Protein AF-A0AAV0QI56-F1 (afdb_monomer_lite)

Secondary structure (DSSP, 8-state):
--S-HHHHHHH-GGGGGS-IIIIIHHHHHHHHHTT----HHHHHHS-HHHHHHHHHHHHHHHHHHHHHHT--

Radius of gyration: 14.06 Å; chains: 1; bounding box: 34×17×40 Å

Foldseek 3Di:
DPDDVVVLCVVPVCVVVDDVVPAQVVLVVVCVVLVHDDRSVRRRVDDPVVNVVVSVVRSVVVVVVVVVVVVD

pLDDT: mean 83.98, std 15.81, range [47.31, 97.94]

InterPro domains:
  IPR003690 Transcription termination factor, mitochondrial/chloroplastic [PF02536] (5-52)
  IPR038538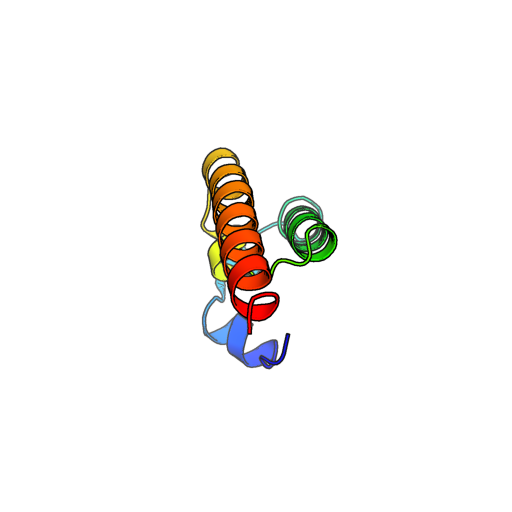 MTERF superfamily, mitochondrial/chloroplastic [G3DSA:1.25.70.10] (1-58)

Organism: NCBI:txid586396

Structure (mmCIF, N/CA/C/O backbone):
data_AF-A0AAV0QI56-F1
#
_entry.id   AF-A0AAV0QI56-F1
#
loop_
_atom_site.group_PDB
_atom_site.id
_atom_site.type_symbol
_atom_site.label_atom_id
_atom_site.label_alt_id
_atom_site.label_comp_id
_atom_site.label_asym_id
_atom_site.label_entity_id
_atom_site.label_seq_id
_atom_site.pdbx_PDB_ins_code
_atom_site.Cartn_x
_atom_site.Cartn_y
_atom_site.Cartn_z
_atom_site.occupancy
_atom_site.B_iso_or_equiv
_atom_site.auth_seq_id
_atom_site.auth_comp_id
_atom_site.auth_asym_id
_atom_site.auth_atom_id
_atom_site.pdbx_PDB_model_num
ATOM 1 N N . MET A 1 1 ? -12.764 -5.880 0.001 1.00 50.25 1 MET A N 1
ATOM 2 C CA . MET A 1 1 ? -12.352 -6.402 -1.328 1.00 50.25 1 MET A CA 1
ATOM 3 C C . MET A 1 1 ? -13.572 -6.759 -2.176 1.00 50.25 1 MET A C 1
ATOM 5 O O . MET A 1 1 ? -14.089 -7.859 -2.065 1.00 50.25 1 MET A O 1
ATOM 9 N N . GLY A 1 2 ? -14.073 -5.816 -2.976 1.00 55.69 2 GLY A N 1
ATOM 10 C CA . GLY A 1 2 ? -15.240 -6.019 -3.853 1.00 55.69 2 GLY A CA 1
ATOM 11 C C . GLY A 1 2 ? -15.150 -5.215 -5.150 1.00 55.69 2 GLY A C 1
ATOM 12 O O . GLY A 1 2 ? -16.171 -4.864 -5.725 1.00 55.69 2 GLY A O 1
ATOM 13 N N . LYS A 1 3 ? -13.931 -4.850 -5.560 1.00 61.72 3 LYS A N 1
ATOM 14 C CA . LYS A 1 3 ? -13.686 -4.154 -6.822 1.00 61.72 3 LYS A CA 1
ATOM 15 C C . LYS A 1 3 ? -13.203 -5.181 -7.830 1.00 61.72 3 LYS A C 1
ATOM 17 O O . LYS A 1 3 ? -12.322 -5.978 -7.508 1.00 61.72 3 LYS A O 1
ATOM 22 N N . ASP A 1 4 ? -13.788 -5.166 -9.019 1.00 76.56 4 ASP A N 1
ATOM 23 C CA . ASP A 1 4 ? -13.329 -6.000 -10.120 1.00 76.56 4 ASP A CA 1
ATOM 24 C C . ASP A 1 4 ? -11.874 -5.645 -10.428 1.00 76.56 4 ASP A C 1
ATOM 26 O O . ASP A 1 4 ? -11.564 -4.507 -10.783 1.00 76.56 4 ASP A O 1
ATOM 30 N N . GLY A 1 5 ? -10.964 -6.615 -10.302 1.00 73.06 5 GLY A N 1
ATOM 31 C CA . GLY A 1 5 ? -9.533 -6.374 -10.518 1.00 73.06 5 GLY A CA 1
ATOM 32 C C . GLY A 1 5 ? -9.225 -5.811 -11.912 1.00 73.06 5 GLY A C 1
ATOM 33 O O . GLY A 1 5 ? -8.255 -5.081 -12.086 1.00 73.06 5 GLY A O 1
ATOM 34 N N . ALA A 1 6 ? -10.083 -6.084 -12.900 1.00 79.88 6 ALA A N 1
ATOM 35 C CA . ALA A 1 6 ? -9.988 -5.496 -14.232 1.00 79.88 6 ALA A CA 1
ATOM 36 C C . ALA A 1 6 ? -10.244 -3.978 -14.241 1.00 79.88 6 ALA A C 1
ATOM 38 O O . ALA A 1 6 ? -9.561 -3.260 -14.968 1.00 79.88 6 ALA A O 1
ATOM 39 N N . GLU A 1 7 ? -11.188 -3.480 -13.440 1.00 84.19 7 GLU A N 1
ATOM 40 C CA . GLU A 1 7 ? -11.462 -2.042 -13.331 1.00 84.19 7 GLU A CA 1
ATOM 41 C C . GLU A 1 7 ? -10.346 -1.330 -12.563 1.00 84.19 7 GLU A C 1
ATOM 43 O O . GLU A 1 7 ? -9.861 -0.291 -13.003 1.00 84.19 7 GLU A O 1
ATOM 48 N N . GLU A 1 8 ? -9.832 -1.937 -11.490 1.00 78.62 8 GLU A N 1
ATOM 49 C CA . GLU A 1 8 ? -8.721 -1.353 -10.727 1.00 78.62 8 GLU A CA 1
ATOM 50 C C . GLU A 1 8 ? -7.449 -1.208 -11.583 1.00 78.62 8 GLU A C 1
ATOM 52 O O . GLU A 1 8 ? -6.737 -0.207 -11.494 1.00 78.62 8 GLU A O 1
ATOM 57 N N . VAL A 1 9 ? -7.179 -2.175 -12.469 1.00 82.50 9 VAL A N 1
ATOM 58 C CA . VAL A 1 9 ? -6.065 -2.101 -13.429 1.00 82.50 9 VAL A CA 1
ATOM 59 C C . VAL A 1 9 ? -6.286 -1.008 -14.480 1.00 82.50 9 VAL A C 1
ATOM 61 O O . VAL A 1 9 ? -5.320 -0.357 -14.876 1.00 82.50 9 VAL A O 1
ATOM 64 N N . LYS A 1 10 ? -7.526 -0.771 -14.929 1.00 86.38 10 LYS A N 1
ATOM 65 C CA . LYS A 1 10 ? -7.835 0.339 -15.851 1.00 86.38 10 LYS A CA 1
ATOM 66 C C . LYS A 1 10 ? -7.627 1.699 -15.188 1.00 86.38 10 LYS A C 1
ATOM 68 O O . LYS A 1 10 ? -7.105 2.608 -15.829 1.00 86.38 10 LYS A O 1
ATOM 73 N N . GLU A 1 11 ? -8.018 1.838 -13.924 1.00 86.50 11 GLU A N 1
ATOM 74 C CA . GLU A 1 11 ? -7.855 3.079 -13.158 1.00 86.50 11 GLU A CA 1
ATOM 75 C C . GLU A 1 11 ? -6.393 3.351 -12.780 1.00 86.50 11 GLU A C 1
ATOM 77 O O . GLU A 1 11 ? -5.981 4.508 -12.651 1.00 86.50 11 GLU A O 1
ATOM 82 N N . PHE A 1 12 ? -5.593 2.296 -12.616 1.00 87.50 12 PHE A N 1
ATOM 83 C CA . PHE A 1 12 ? -4.188 2.410 -12.249 1.00 87.50 12 PHE A CA 1
ATOM 84 C C . PHE A 1 12 ? -3.300 1.415 -13.021 1.00 87.50 12 PHE A C 1
ATOM 86 O O . PHE A 1 12 ? -2.756 0.461 -12.458 1.00 87.50 12 PHE A O 1
ATOM 93 N N . PRO A 1 13 ? -3.067 1.651 -14.324 1.00 89.94 13 PRO A N 1
ATOM 94 C CA . PRO A 1 13 ? -2.225 0.778 -15.144 1.00 89.94 13 PRO A CA 1
ATOM 95 C C . PRO A 1 13 ? -0.756 0.772 -14.695 1.00 89.94 13 PRO A C 1
ATOM 97 O O . PRO A 1 13 ? 0.009 -0.118 -15.064 1.00 89.94 13 PRO A O 1
ATOM 100 N N . GLN A 1 14 ? -0.342 1.733 -13.862 1.00 90.62 14 GLN A N 1
ATOM 101 C CA . GLN A 1 14 ? 1.005 1.801 -13.302 1.00 90.62 14 GLN A CA 1
ATOM 102 C C . GLN A 1 14 ? 1.362 0.578 -12.443 1.00 90.62 14 GLN A C 1
ATOM 104 O O . GLN A 1 14 ? 2.546 0.387 -12.174 1.00 90.62 14 GLN A O 1
ATOM 109 N N . TYR A 1 15 ? 0.406 -0.284 -12.057 1.00 86.94 15 TYR A N 1
ATOM 110 C CA . TYR A 1 15 ? 0.712 -1.567 -11.409 1.00 86.94 15 TYR A CA 1
ATOM 111 C C . TYR A 1 15 ? 1.783 -2.368 -12.151 1.00 86.94 15 TYR A C 1
ATOM 113 O O . TYR A 1 15 ? 2.677 -2.914 -11.509 1.00 86.94 15 TYR A O 1
ATOM 121 N N . PHE A 1 16 ? 1.755 -2.370 -13.485 1.00 89.06 16 PHE A N 1
ATOM 122 C CA . PHE A 1 16 ? 2.720 -3.116 -14.296 1.00 89.06 16 PHE A CA 1
ATOM 123 C C . PHE A 1 16 ? 4.154 -2.576 -14.213 1.00 89.06 16 PHE A C 1
ATOM 125 O O . PHE A 1 16 ? 5.091 -3.283 -14.575 1.00 89.06 16 PHE A O 1
ATOM 132 N N . ALA A 1 17 ? 4.344 -1.348 -13.726 1.00 94.00 17 ALA A N 1
ATOM 133 C CA . ALA A 1 17 ? 5.669 -0.778 -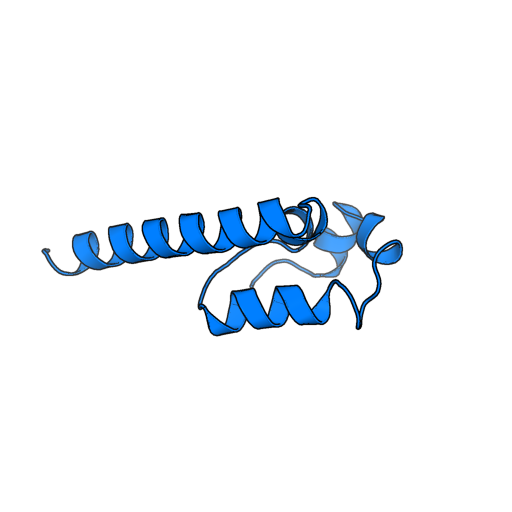13.498 1.00 94.00 17 ALA A CA 1
ATOM 134 C C . ALA A 1 17 ? 6.283 -1.209 -12.153 1.00 94.00 17 ALA A C 1
ATOM 136 O O . ALA A 1 17 ? 7.474 -0.992 -11.926 1.00 94.00 17 ALA A O 1
ATOM 137 N N . PHE A 1 18 ? 5.500 -1.808 -11.249 1.00 94.31 18 PHE A N 1
ATOM 138 C CA . PHE A 1 18 ? 5.976 -2.256 -9.943 1.00 94.31 18 PHE A CA 1
ATOM 139 C C . PHE A 1 18 ? 6.265 -3.758 -9.935 1.00 94.31 18 PHE A C 1
ATOM 141 O O . PHE A 1 18 ? 5.558 -4.563 -10.533 1.00 94.31 18 PHE A O 1
ATOM 148 N N . SER A 1 19 ? 7.300 -4.157 -9.193 1.00 95.25 19 SER A N 1
ATOM 149 C CA . SER A 1 19 ? 7.616 -5.573 -9.005 1.00 95.25 19 SER A CA 1
ATOM 150 C C . SER A 1 19 ? 6.535 -6.274 -8.179 1.00 95.25 19 SER A C 1
ATOM 152 O O . SER A 1 19 ? 6.247 -5.867 -7.051 1.00 95.25 19 SER A O 1
ATOM 154 N N . LEU A 1 20 ? 5.990 -7.373 -8.706 1.00 93.75 20 LEU A N 1
ATOM 155 C CA . LEU A 1 20 ? 5.014 -8.185 -7.983 1.00 93.75 20 LEU A CA 1
ATOM 156 C C . LEU A 1 20 ? 5.598 -8.736 -6.672 1.00 93.75 20 LEU A C 1
ATOM 158 O O . LEU A 1 20 ? 5.006 -8.536 -5.616 1.00 93.75 20 LEU A O 1
ATOM 162 N N . GLU A 1 21 ? 6.774 -9.367 -6.733 1.00 96.88 21 GLU A N 1
ATOM 163 C CA . GLU A 1 21 ? 7.416 -10.006 -5.574 1.00 96.88 21 GLU A CA 1
ATOM 164 C C . GLU A 1 21 ? 8.051 -8.994 -4.615 1.00 96.88 21 GLU A C 1
ATOM 166 O O . GLU A 1 21 ? 7.928 -9.138 -3.404 1.00 96.88 21 GLU A O 1
ATOM 171 N N . ASN A 1 22 ? 8.697 -7.943 -5.134 1.00 95.94 22 ASN A N 1
ATOM 172 C CA . ASN A 1 22 ? 9.488 -7.034 -4.295 1.00 95.94 22 ASN A CA 1
ATOM 173 C C . ASN A 1 22 ? 8.716 -5.794 -3.820 1.00 95.94 22 ASN A C 1
ATOM 175 O O . ASN A 1 22 ? 9.226 -5.042 -2.992 1.00 95.94 22 ASN A O 1
ATOM 179 N N . ARG A 1 23 ? 7.514 -5.528 -4.355 1.00 95.56 23 ARG A N 1
ATOM 180 C CA . ARG A 1 23 ? 6.748 -4.312 -4.030 1.00 95.56 23 ARG A CA 1
ATOM 181 C C . ARG A 1 23 ? 5.283 -4.588 -3.723 1.00 95.56 23 ARG A C 1
ATOM 183 O O . ARG A 1 23 ? 4.815 -4.184 -2.663 1.00 95.56 23 ARG A O 1
ATOM 190 N N . ILE A 1 24 ? 4.564 -5.242 -4.634 1.00 94.88 24 ILE A N 1
ATOM 191 C CA . ILE A 1 24 ? 3.106 -5.396 -4.524 1.00 94.88 24 ILE A CA 1
ATOM 192 C C . ILE A 1 24 ? 2.745 -6.401 -3.428 1.00 94.88 24 ILE A C 1
ATOM 194 O O . ILE A 1 24 ? 2.052 -6.036 -2.479 1.00 94.88 24 ILE A O 1
ATOM 198 N N . LYS A 1 25 ? 3.247 -7.640 -3.522 1.00 95.06 25 LYS A N 1
ATOM 199 C CA . LYS A 1 25 ? 2.936 -8.706 -2.559 1.00 9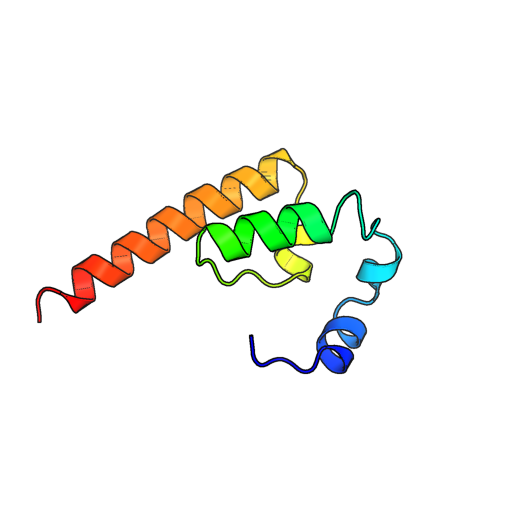5.06 25 LYS A CA 1
ATOM 200 C C . LYS A 1 25 ? 3.312 -8.343 -1.116 1.00 95.06 25 LYS A C 1
ATOM 202 O O . LYS A 1 25 ? 2.430 -8.465 -0.271 1.00 95.06 25 LYS A O 1
ATOM 207 N N . PRO A 1 26 ? 4.529 -7.847 -0.805 1.00 97.25 26 PRO A N 1
ATOM 208 C CA . PRO A 1 26 ? 4.902 -7.560 0.580 1.00 97.25 26 PRO A CA 1
ATOM 209 C C . PRO A 1 26 ? 3.998 -6.508 1.233 1.00 97.25 26 PRO A C 1
ATOM 211 O O . PRO A 1 26 ? 3.584 -6.675 2.374 1.00 97.25 26 PRO A O 1
ATOM 214 N N . ARG A 1 27 ? 3.633 -5.449 0.494 1.00 96.81 27 ARG A N 1
ATOM 215 C CA . ARG A 1 27 ? 2.744 -4.393 1.004 1.00 96.81 27 ARG A CA 1
ATOM 216 C C . ARG A 1 27 ? 1.312 -4.877 1.178 1.00 96.81 27 ARG A C 1
ATOM 218 O O . ARG A 1 27 ? 0.668 -4.531 2.161 1.00 96.81 27 ARG A O 1
ATOM 225 N N . HIS A 1 28 ? 0.827 -5.675 0.232 1.00 94.06 28 HIS A N 1
ATOM 226 C CA . HIS A 1 28 ? -0.513 -6.234 0.304 1.00 94.06 28 HIS A CA 1
ATOM 227 C C . HIS A 1 28 ? -0.680 -7.164 1.508 1.00 94.06 28 HIS A C 1
ATOM 229 O O . HIS A 1 28 ? -1.646 -7.025 2.251 1.00 94.06 28 HIS A O 1
ATOM 235 N N . VAL A 1 29 ? 0.283 -8.068 1.718 1.00 95.44 29 VAL A N 1
ATOM 236 C CA . VAL A 1 29 ? 0.297 -8.976 2.872 1.00 95.44 29 VAL A CA 1
ATOM 237 C C . VAL A 1 29 ? 0.282 -8.177 4.171 1.00 95.44 29 VAL A C 1
ATOM 239 O O . VAL A 1 29 ? -0.580 -8.420 5.004 1.00 95.44 29 VAL A O 1
ATOM 242 N N . GLU A 1 30 ? 1.141 -7.163 4.306 1.00 95.94 30 GLU A N 1
ATOM 243 C CA . GLU A 1 30 ? 1.204 -6.348 5.525 1.00 95.94 30 GLU A CA 1
ATOM 244 C C . GLU A 1 30 ? -0.117 -5.613 5.828 1.00 95.94 30 GLU A C 1
ATOM 246 O O . GLU A 1 30 ? -0.532 -5.540 6.982 1.00 95.94 30 GLU A O 1
ATOM 251 N N . VAL A 1 31 ? -0.816 -5.105 4.807 1.00 94.12 31 VAL A N 1
ATOM 252 C CA . VAL A 1 31 ? -2.139 -4.473 4.973 1.00 94.12 31 VAL A CA 1
ATOM 253 C C . VAL A 1 31 ? -3.199 -5.480 5.414 1.00 94.12 31 VAL A C 1
ATOM 255 O O . VAL A 1 31 ? -3.955 -5.203 6.346 1.00 94.12 31 VAL A O 1
ATOM 258 N N . VAL A 1 32 ? -3.234 -6.656 4.781 1.00 92.50 32 VAL A N 1
ATOM 259 C CA . VAL A 1 32 ? -4.207 -7.713 5.095 1.00 92.50 32 VAL A CA 1
ATOM 260 C C . VAL A 1 32 ? -3.972 -8.290 6.491 1.00 92.50 32 VAL A C 1
ATOM 262 O O . VAL A 1 32 ? -4.932 -8.473 7.236 1.00 92.50 32 VAL A O 1
ATOM 265 N N . GLU A 1 33 ? -2.719 -8.532 6.880 1.00 94.38 33 GLU A N 1
ATOM 266 C CA . GLU A 1 33 ? -2.360 -9.034 8.215 1.00 94.38 33 GLU A CA 1
ATOM 267 C C . GLU A 1 33 ? -2.759 -8.063 9.333 1.00 94.38 33 GLU A C 1
ATOM 269 O O . GLU A 1 33 ? -3.089 -8.489 10.437 1.00 94.38 33 GLU A O 1
ATOM 274 N N . GLN A 1 34 ? -2.785 -6.762 9.041 1.00 92.19 34 GLN A N 1
ATOM 275 C CA . GLN A 1 34 ? -3.247 -5.729 9.970 1.00 92.19 34 GLN A CA 1
ATOM 276 C C . GLN A 1 34 ? -4.768 -5.507 9.933 1.00 92.19 34 GLN A C 1
ATOM 278 O O . GLN A 1 34 ? -5.274 -4.649 10.654 1.00 92.19 34 GLN A O 1
ATOM 283 N N . GLY A 1 35 ? -5.505 -6.250 9.100 1.00 91.81 35 GLY A N 1
ATOM 284 C CA . GLY A 1 35 ? -6.954 -6.100 8.944 1.00 91.81 35 GLY A CA 1
ATOM 285 C C . GLY A 1 35 ? -7.377 -4.767 8.319 1.00 91.81 35 GLY A C 1
ATOM 286 O O . GLY A 1 35 ? -8.517 -4.340 8.497 1.00 91.81 35 GLY A O 1
ATOM 287 N N . LEU A 1 36 ? -6.468 -4.093 7.613 1.00 90.88 36 LEU A N 1
ATOM 288 C CA . LEU A 1 36 ? -6.720 -2.805 6.973 1.00 90.88 36 LEU A CA 1
ATOM 289 C C . LEU A 1 36 ? -7.243 -2.999 5.542 1.00 90.88 36 LEU A C 1
ATOM 291 O O . LEU A 1 36 ? -6.890 -3.960 4.861 1.00 90.88 36 LEU A O 1
ATOM 295 N N . ASP A 1 37 ? -8.044 -2.048 5.056 1.00 89.12 37 ASP A N 1
ATOM 296 C CA . ASP A 1 37 ? -8.488 -1.997 3.656 1.00 89.12 37 ASP A CA 1
ATOM 297 C C . ASP A 1 37 ? -7.874 -0.776 2.958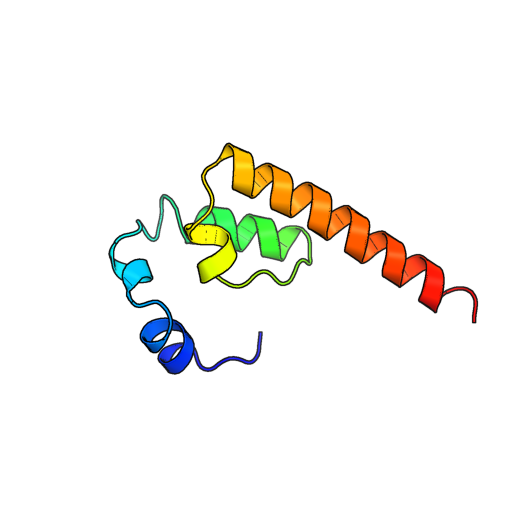 1.00 89.12 37 ASP A C 1
ATOM 299 O O . ASP A 1 37 ? -8.409 0.334 3.000 1.00 89.12 37 ASP A O 1
ATOM 303 N N . LEU A 1 38 ? -6.704 -0.970 2.343 1.00 89.50 38 LEU A N 1
ATOM 304 C CA . LEU A 1 38 ? -6.038 0.041 1.519 1.00 89.50 38 LEU A CA 1
ATOM 305 C C . LEU A 1 38 ? -6.033 -0.398 0.054 1.00 89.50 38 LEU A C 1
ATOM 307 O O . LEU A 1 38 ? -5.630 -1.513 -0.275 1.00 89.50 38 LEU A O 1
ATOM 311 N N . SER A 1 39 ? -6.422 0.510 -0.848 1.00 88.94 39 SER A N 1
ATOM 312 C CA . SER A 1 39 ? -6.332 0.252 -2.293 1.00 88.94 39 SER A CA 1
ATOM 313 C C . SER A 1 39 ? -4.882 0.065 -2.744 1.00 88.94 39 SER A C 1
ATOM 315 O O . SER A 1 39 ? -3.966 0.706 -2.210 1.00 88.94 39 SER A O 1
ATOM 317 N N . LEU A 1 40 ? -4.669 -0.753 -3.779 1.00 86.62 40 LEU A N 1
ATOM 318 C CA . LEU A 1 40 ? -3.334 -0.973 -4.335 1.00 86.62 40 LEU A CA 1
ATOM 319 C C . LEU A 1 40 ? -2.704 0.344 -4.815 1.00 86.62 40 LEU A C 1
ATOM 321 O O . LEU A 1 40 ? -1.514 0.573 -4.595 1.00 86.62 40 LEU A O 1
ATOM 325 N N . ALA A 1 41 ? -3.492 1.249 -5.400 1.00 90.75 41 ALA A N 1
ATOM 326 C CA . ALA A 1 41 ? -3.015 2.553 -5.853 1.00 90.75 41 ALA A CA 1
ATOM 327 C C . ALA A 1 41 ? -2.461 3.409 -4.700 1.00 90.75 41 ALA A C 1
ATOM 329 O O . ALA A 1 41 ? -1.393 4.007 -4.839 1.00 90.75 41 ALA A O 1
ATOM 330 N N . VAL A 1 42 ? -3.155 3.454 -3.555 1.00 92.62 42 VAL A N 1
ATOM 331 C CA . VAL A 1 42 ? -2.684 4.167 -2.351 1.00 92.62 42 VAL A CA 1
ATOM 332 C C . VAL A 1 42 ? -1.392 3.542 -1.842 1.00 92.62 42 VAL A C 1
ATOM 334 O O . VAL A 1 42 ? -0.409 4.250 -1.615 1.00 92.62 42 VAL A O 1
ATOM 337 N N . MET A 1 43 ? -1.363 2.212 -1.737 1.00 92.75 43 MET A N 1
ATOM 338 C CA . MET A 1 43 ? -0.179 1.504 -1.271 1.00 92.75 43 MET A CA 1
ATOM 339 C C . MET A 1 43 ? 1.017 1.728 -2.186 1.00 92.75 43 MET A C 1
ATOM 341 O O . MET A 1 43 ? 2.112 1.890 -1.675 1.00 92.75 43 MET A O 1
ATOM 345 N N . LEU A 1 44 ? 0.866 1.732 -3.511 1.00 93.19 44 LEU A N 1
ATOM 346 C CA . LEU A 1 44 ? 2.006 1.708 -4.439 1.00 93.19 44 LEU A CA 1
ATOM 347 C C . LEU A 1 44 ? 2.533 3.091 -4.828 1.00 93.19 44 LEU A C 1
ATOM 349 O O . LEU A 1 44 ? 3.724 3.210 -5.120 1.00 93.19 44 LEU A O 1
ATOM 353 N N . LYS A 1 45 ? 1.698 4.137 -4.762 1.00 93.06 45 LYS A N 1
ATOM 354 C CA . LYS A 1 45 ? 2.137 5.534 -4.948 1.00 93.06 45 LYS A CA 1
ATOM 355 C C . LYS A 1 45 ? 3.044 6.026 -3.816 1.00 93.06 45 LYS A C 1
ATOM 357 O O . LYS A 1 45 ? 3.869 6.906 -4.037 1.00 93.06 45 LYS A O 1
ATOM 362 N N . ALA A 1 46 ? 2.895 5.471 -2.615 1.00 95.19 46 ALA A N 1
ATOM 363 C CA . ALA A 1 46 ? 3.670 5.866 -1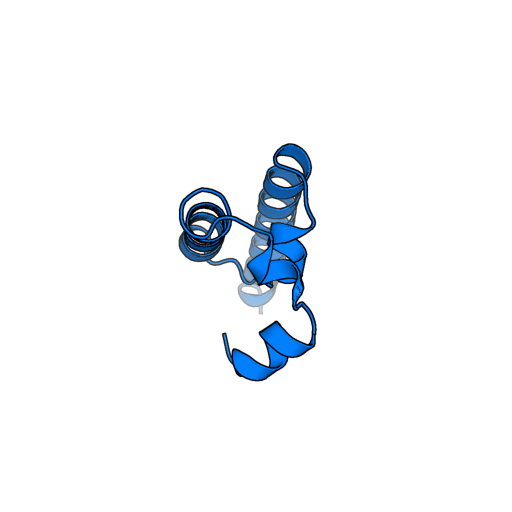.448 1.00 95.19 46 ALA A CA 1
ATOM 364 C C . ALA A 1 46 ? 5.127 5.375 -1.521 1.00 95.19 46 ALA A C 1
ATOM 366 O O . ALA A 1 46 ? 5.402 4.237 -1.923 1.00 95.19 46 ALA A O 1
ATOM 367 N N . THR A 1 47 ? 6.070 6.184 -1.034 1.00 96.25 47 THR A N 1
ATOM 368 C CA . THR A 1 47 ? 7.425 5.713 -0.691 1.00 96.25 47 THR A CA 1
ATOM 369 C C . THR A 1 47 ? 7.374 4.686 0.449 1.00 96.25 47 THR A C 1
ATOM 371 O O . THR A 1 47 ? 6.309 4.394 0.990 1.00 96.25 47 THR A O 1
ATOM 374 N N . ASP A 1 48 ? 8.498 4.068 0.815 1.00 96.19 48 ASP A N 1
ATOM 375 C CA . ASP A 1 48 ? 8.522 3.140 1.962 1.00 96.19 48 ASP A CA 1
ATOM 376 C C . ASP A 1 48 ? 8.184 3.841 3.277 1.00 96.19 48 ASP A C 1
ATOM 378 O O . ASP A 1 48 ? 7.359 3.346 4.041 1.00 96.19 48 ASP A O 1
ATOM 382 N N . VAL A 1 49 ? 8.731 5.040 3.487 1.00 97.62 49 VAL A N 1
ATOM 383 C CA . VAL A 1 49 ? 8.453 5.850 4.679 1.00 97.62 49 VAL A CA 1
ATOM 384 C C . VAL A 1 49 ? 6.979 6.253 4.734 1.00 97.62 49 VAL A C 1
ATOM 386 O O . VAL A 1 49 ? 6.328 6.072 5.760 1.00 97.62 49 VAL A O 1
ATOM 389 N N . GLN A 1 50 ? 6.427 6.741 3.619 1.00 97.94 50 GLN A N 1
ATOM 390 C CA . GLN A 1 50 ? 5.014 7.123 3.546 1.00 97.94 50 GLN A CA 1
ATOM 391 C C . GLN A 1 50 ? 4.090 5.926 3.769 1.00 97.94 50 GLN A C 1
ATOM 393 O O . GLN A 1 50 ? 3.096 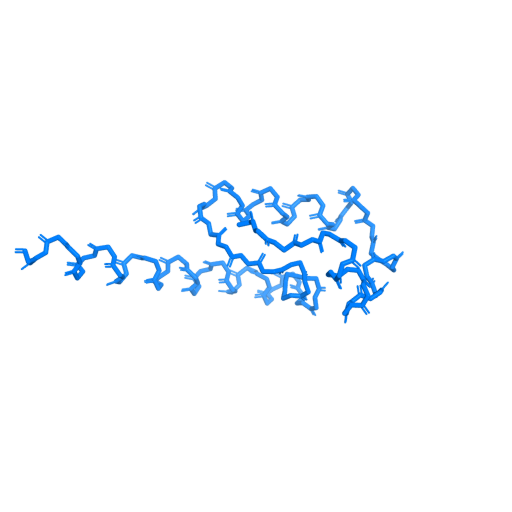6.048 4.475 1.00 97.94 50 GLN A O 1
ATOM 398 N N . PHE A 1 51 ? 4.426 4.761 3.212 1.00 97.38 51 PHE A N 1
ATOM 399 C CA . PHE A 1 51 ? 3.628 3.552 3.388 1.00 97.38 51 PHE A CA 1
ATOM 400 C C . PHE A 1 51 ? 3.547 3.130 4.860 1.00 97.38 51 PHE A C 1
ATOM 402 O O . PHE A 1 51 ? 2.459 2.840 5.345 1.00 97.38 51 PHE A O 1
ATOM 409 N N . LYS A 1 52 ? 4.659 3.176 5.605 1.00 96.75 52 LYS A N 1
ATOM 410 C CA . LYS A 1 52 ? 4.633 2.904 7.052 1.00 96.75 52 LYS A CA 1
ATOM 411 C C . LYS A 1 52 ? 3.803 3.931 7.832 1.00 96.75 52 LYS A C 1
ATOM 413 O O . LYS A 1 52 ? 3.097 3.548 8.760 1.00 96.75 52 LYS A O 1
ATOM 418 N N . GLY A 1 53 ? 3.845 5.203 7.430 1.00 96.81 53 GLY A N 1
ATOM 419 C CA . GLY A 1 53 ? 2.967 6.243 7.978 1.00 96.81 53 GLY A CA 1
ATOM 420 C C . GLY A 1 53 ? 1.484 5.919 7.772 1.00 96.81 53 GLY A C 1
ATOM 421 O O . GLY A 1 53 ? 0.725 5.908 8.736 1.00 96.81 53 GLY A O 1
ATOM 422 N N . LEU A 1 54 ? 1.102 5.538 6.547 1.00 95.25 54 LEU A N 1
ATOM 423 C CA . LEU A 1 54 ? -0.272 5.149 6.210 1.00 95.25 54 LEU A CA 1
ATOM 424 C C . LEU A 1 54 ? -0.781 3.973 7.053 1.00 95.25 54 LEU A C 1
ATOM 426 O O . LEU A 1 54 ? -1.931 3.993 7.479 1.00 95.25 54 LEU A O 1
ATOM 430 N N . LEU A 1 55 ? 0.058 2.965 7.319 1.00 95.19 55 LEU A N 1
ATOM 431 C CA . LEU A 1 55 ? -0.318 1.837 8.181 1.00 95.19 55 LEU A CA 1
ATOM 432 C C . LEU A 1 55 ? -0.624 2.301 9.612 1.00 95.19 55 LEU A C 1
ATOM 434 O O . LEU A 1 55 ? -1.660 1.944 10.165 1.00 95.19 55 LEU A O 1
ATOM 438 N N . SER A 1 56 ? 0.237 3.144 10.186 1.00 94.88 56 SER A N 1
ATOM 439 C CA . SER A 1 56 ? 0.049 3.701 11.535 1.00 94.88 56 SER A CA 1
ATOM 440 C C . SER A 1 56 ? -1.230 4.543 11.647 1.00 94.88 56 SER A C 1
ATOM 442 O O . SER A 1 56 ? -2.016 4.405 12.592 1.00 94.88 56 SER A O 1
ATOM 444 N N . GLU A 1 57 ? -1.478 5.396 10.650 1.00 93.00 57 GLU A N 1
ATOM 445 C CA . GLU A 1 57 ? -2.676 6.236 10.587 1.00 93.00 57 GLU A CA 1
ATOM 446 C C . GLU A 1 57 ? -3.949 5.391 10.455 1.00 93.00 57 GLU A C 1
ATOM 448 O O . GLU A 1 57 ? -4.910 5.593 11.201 1.00 93.00 57 GLU A O 1
ATOM 453 N N . ALA A 1 58 ? -3.945 4.401 9.560 1.00 90.06 58 ALA A N 1
ATOM 454 C CA . ALA A 1 58 ? -5.090 3.529 9.324 1.00 90.06 58 ALA A CA 1
ATOM 455 C C . ALA A 1 58 ? -5.414 2.642 10.543 1.00 90.06 58 ALA A C 1
ATOM 457 O O . ALA A 1 58 ? -6.586 2.468 10.883 1.00 90.06 58 ALA A O 1
ATOM 458 N N . GLN A 1 59 ? -4.399 2.146 11.261 1.00 86.88 59 GLN A N 1
ATOM 459 C CA . GLN A 1 59 ? -4.588 1.427 12.528 1.00 86.88 59 GLN A CA 1
ATOM 460 C C . GLN A 1 59 ? -5.248 2.305 13.596 1.00 86.88 59 GLN A C 1
ATOM 462 O O . GLN A 1 59 ? -6.165 1.862 14.290 1.00 86.88 59 GLN A O 1
ATOM 467 N N . SER A 1 60 ? -4.808 3.560 13.710 1.00 85.62 60 SER A N 1
ATOM 468 C CA . SER A 1 60 ? -5.357 4.515 14.677 1.00 85.62 60 SER A CA 1
ATOM 469 C C . SER A 1 60 ? -6.830 4.830 14.385 1.00 85.62 60 SER A C 1
ATOM 471 O O . SER A 1 60 ? -7.648 4.912 15.301 1.00 85.62 60 SER A O 1
ATOM 473 N N . GLN A 1 61 ? -7.192 4.951 13.104 1.00 75.25 61 GLN A N 1
ATOM 474 C CA . GLN A 1 61 ? -8.572 5.190 12.666 1.00 75.25 61 GLN A CA 1
ATOM 475 C C . GLN A 1 61 ? -9.478 3.968 12.863 1.00 75.25 61 GLN A C 1
ATOM 477 O O . GLN A 1 61 ? -10.619 4.121 13.302 1.00 75.25 61 GLN A O 1
ATOM 482 N N . SER A 1 62 ? -8.972 2.759 12.601 1.00 68.44 62 SER A N 1
ATOM 483 C CA . SER A 1 62 ? -9.720 1.518 12.834 1.00 68.44 62 SER A CA 1
ATOM 484 C C . SER A 1 62 ? -10.037 1.319 14.324 1.00 68.44 62 SER A C 1
ATOM 486 O O . SER A 1 62 ? -11.172 0.995 14.672 1.00 68.44 62 SER A O 1
ATOM 488 N N . GLN A 1 63 ? -9.092 1.612 15.226 1.00 58.69 63 GLN A N 1
ATOM 489 C CA . GLN A 1 63 ? -9.333 1.539 16.674 1.00 58.69 63 GLN A CA 1
ATOM 490 C C . GLN A 1 63 ? -10.340 2.592 17.163 1.00 58.69 63 GLN A C 1
ATOM 492 O O . GLN A 1 63 ? -11.173 2.290 18.019 1.00 58.69 63 GLN A O 1
ATOM 497 N N . ALA A 1 64 ? -10.318 3.800 16.590 1.00 59.47 64 ALA A N 1
ATOM 498 C CA . ALA A 1 64 ? -11.271 4.861 16.920 1.00 59.47 64 ALA A CA 1
ATOM 499 C C . ALA A 1 64 ? -12.724 4.514 16.528 1.00 59.47 64 ALA A C 1
ATOM 501 O O . ALA A 1 64 ? -13.659 4.947 17.201 1.00 59.47 64 ALA A O 1
ATOM 502 N N . GLN A 1 65 ? -12.934 3.706 15.484 1.00 50.47 65 GLN A N 1
ATOM 503 C CA . GLN A 1 65 ? -14.270 3.225 15.105 1.00 50.47 65 GLN A CA 1
ATOM 504 C C . GLN A 1 65 ? -14.762 2.062 15.978 1.00 50.47 65 GLN A C 1
ATOM 506 O O . GLN A 1 65 ? -15.946 2.022 16.315 1.00 50.47 65 GLN A O 1
ATOM 511 N N . THR A 1 66 ? -13.876 1.162 16.416 1.00 50.34 66 THR A N 1
ATOM 512 C CA . THR A 1 66 ? -14.261 0.025 17.275 1.00 50.34 66 THR A CA 1
ATOM 513 C C . THR A 1 66 ? -14.738 0.474 18.660 1.00 50.34 66 THR A C 1
ATOM 515 O O . THR A 1 66 ? -15.693 -0.090 19.192 1.00 50.34 66 THR A O 1
ATOM 518 N N . VAL A 1 67 ? -14.142 1.525 19.238 1.00 51.97 67 VAL A N 1
ATOM 519 C CA . VAL A 1 67 ? -14.583 2.053 20.545 1.00 51.97 67 VAL A CA 1
ATOM 520 C C . VAL A 1 67 ? -15.936 2.765 20.483 1.00 51.97 67 VAL A C 1
ATOM 522 O O . VAL A 1 67 ? -16.677 2.729 21.458 1.00 51.97 67 VAL A O 1
ATOM 525 N N . ALA A 1 68 ? -16.300 3.370 19.349 1.00 49.81 68 ALA A N 1
ATOM 526 C CA . ALA A 1 68 ? -17.598 4.030 19.192 1.00 49.81 68 ALA A CA 1
ATOM 527 C C . ALA A 1 68 ? -18.755 3.024 19.033 1.00 49.81 68 ALA A C 1
ATOM 529 O O . ALA A 1 68 ? -19.863 3.293 19.489 1.00 49.81 68 ALA A O 1
ATOM 530 N N . ALA A 1 69 ? -18.502 1.858 18.428 1.00 47.31 69 ALA A N 1
ATOM 531 C CA . ALA A 1 69 ? -19.509 0.812 18.234 1.00 47.31 69 ALA A CA 1
ATOM 532 C C . ALA A 1 69 ? -19.774 -0.043 19.491 1.00 47.31 69 ALA A C 1
ATOM 534 O O . ALA A 1 69 ? -20.831 -0.652 19.589 1.00 47.31 69 ALA A O 1
ATOM 535 N N . ALA A 1 70 ? -18.839 -0.090 20.447 1.00 48.88 70 ALA A N 1
ATOM 536 C CA . ALA A 1 70 ? -18.971 -0.873 21.683 1.00 48.88 70 ALA A CA 1
ATOM 537 C C . ALA A 1 70 ? -19.595 -0.096 22.866 1.00 48.88 70 ALA A C 1
ATOM 539 O O . ALA A 1 70 ? -19.722 -0.648 23.957 1.00 48.88 70 ALA A O 1
ATOM 540 N N . VAL A 1 71 ? -19.948 1.182 22.674 1.00 53.06 71 VAL A N 1
ATOM 541 C CA . VAL A 1 71 ? -20.511 2.072 23.714 1.00 53.06 71 VAL A CA 1
ATOM 542 C C . VAL A 1 71 ? -21.989 2.433 23.433 1.00 53.06 71 VAL A C 1
ATOM 544 O O . VAL A 1 71 ? -22.571 3.261 24.132 1.00 53.06 71 VAL A O 1
ATOM 547 N N . LEU A 1 72 ? -22.626 1.779 22.454 1.00 50.59 72 LEU A N 1
ATOM 548 C CA . LEU A 1 72 ? -24.077 1.816 22.201 1.00 50.59 72 LEU A CA 1
ATOM 549 C C . LEU A 1 72 ? -24.686 0.430 22.426 1.00 50.59 72 LEU A C 1
ATOM 551 O O . LEU A 1 72 ? -25.822 0.383 22.948 1.00 50.59 72 LEU A O 1
#

Sequence (72 aa):
MGKDGAEEVKEFPQYFAFSLENRIKPRHVEVVEQGLDLSLAVMLKATDVQFKGLLSEAQSQSQAQTVAAAVL